Protein AF-A0A0F9GDY2-F1 (afdb_monomer_lite)

Sequence (91 aa):
DLAETLDRISDSIREIHRLEKRVETLTAPGRAAARWMGAMPAVMLIILRVIWPEGVALLFTDDVGRLILFIIVVLNVVGFLWIRKIVSIDI

Structure (mmCIF, N/CA/C/O backbone):
data_AF-A0A0F9GDY2-F1
#
_entry.id   AF-A0A0F9GDY2-F1
#
loop_
_atom_site.group_PDB
_atom_site.id
_atom_site.type_symbol
_atom_site.label_atom_id
_atom_site.label_alt_id
_atom_site.label_comp_id
_atom_site.label_asym_id
_atom_site.label_entity_id
_atom_site.label_seq_id
_atom_site.pdbx_PDB_ins_code
_atom_site.Cartn_x
_atom_site.Cartn_y
_atom_site.Cartn_z
_atom_site.occupancy
_atom_site.B_iso_or_equiv
_atom_site.auth_seq_id
_atom_site.auth_comp_id
_atom_site.auth_asym_id
_atom_site.auth_atom_id
_atom_site.pdbx_PDB_model_num
ATOM 1 N N . ASP A 1 1 ? -33.359 -1.952 40.851 1.00 68.88 1 ASP A N 1
ATOM 2 C CA . ASP A 1 1 ? -33.335 -2.638 39.545 1.00 68.88 1 ASP A CA 1
ATOM 3 C C . ASP A 1 1 ? -33.122 -1.769 38.322 1.00 68.88 1 ASP A C 1
ATOM 5 O O . ASP A 1 1 ? -32.063 -1.896 37.722 1.00 68.88 1 ASP A O 1
ATOM 9 N N . LEU A 1 2 ? -34.040 -0.881 37.923 1.00 76.88 2 LEU A N 1
ATOM 10 C CA . LEU A 1 2 ? -33.863 -0.124 36.666 1.00 76.88 2 LEU A CA 1
ATOM 11 C C . LEU A 1 2 ? -32.661 0.832 36.691 1.00 76.88 2 LE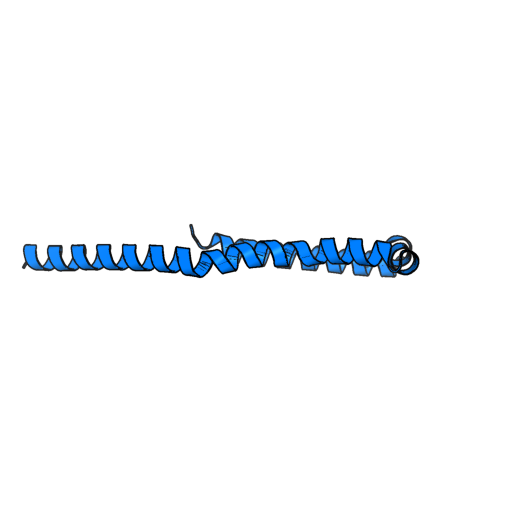U A C 1
ATOM 13 O O . LEU A 1 2 ? -31.907 0.880 35.725 1.00 76.88 2 LEU A O 1
ATOM 17 N N . ALA A 1 3 ? -32.453 1.539 37.806 1.00 80.75 3 ALA A N 1
ATOM 18 C CA . ALA A 1 3 ? -31.306 2.434 37.975 1.00 80.75 3 ALA A CA 1
ATOM 19 C C . ALA A 1 3 ? -29.967 1.677 37.909 1.00 80.75 3 ALA A C 1
ATOM 21 O O . ALA A 1 3 ? -29.039 2.114 37.243 1.00 80.75 3 ALA A O 1
ATOM 22 N N . GLU A 1 4 ? -29.902 0.495 38.522 1.00 83.81 4 GLU A N 1
ATOM 23 C CA . GLU A 1 4 ? -28.698 -0.341 38.528 1.00 83.81 4 GLU A CA 1
ATOM 24 C C . GLU A 1 4 ? -28.423 -0.967 37.152 1.00 83.81 4 GLU A C 1
ATOM 26 O O . GLU A 1 4 ? -27.278 -1.077 36.720 1.00 83.81 4 GLU A O 1
ATOM 31 N N . THR A 1 5 ? -29.479 -1.334 36.424 1.00 82.81 5 THR A N 1
ATOM 32 C CA . THR A 1 5 ? -29.358 -1.844 35.051 1.00 82.81 5 THR A CA 1
ATOM 33 C C . THR A 1 5 ? -28.907 -0.735 34.091 1.00 82.81 5 THR A C 1
ATOM 35 O O . THR A 1 5 ? -28.076 -0.978 33.218 1.00 82.81 5 THR A O 1
ATOM 38 N N . LEU A 1 6 ? -29.402 0.495 34.274 1.00 83.62 6 LEU A N 1
ATOM 39 C CA . LEU A 1 6 ? -29.004 1.666 33.487 1.00 83.62 6 LEU A CA 1
ATOM 40 C C . LEU A 1 6 ? -27.546 2.075 33.741 1.00 83.62 6 LEU A C 1
ATOM 42 O O . LEU A 1 6 ? -26.842 2.416 32.789 1.00 83.62 6 LEU A O 1
ATOM 46 N N . ASP A 1 7 ? -27.079 1.993 34.987 1.00 88.38 7 ASP A N 1
ATOM 47 C CA . ASP A 1 7 ? -25.671 2.228 35.327 1.00 88.38 7 ASP A CA 1
ATOM 48 C C . ASP A 1 7 ? -24.760 1.203 34.641 1.00 88.38 7 ASP A C 1
ATOM 50 O O . ASP A 1 7 ? -23.805 1.580 33.962 1.00 88.38 7 ASP A O 1
ATOM 54 N N . ARG A 1 8 ? -25.118 -0.089 34.678 1.00 86.69 8 ARG A N 1
ATOM 55 C CA . ARG A 1 8 ? -24.356 -1.149 33.988 1.00 86.69 8 ARG A CA 1
ATOM 56 C C . ARG A 1 8 ? -24.292 -0.954 32.470 1.00 86.69 8 ARG A C 1
ATOM 58 O O . ARG A 1 8 ? -23.253 -1.210 31.856 1.00 86.69 8 ARG A O 1
ATOM 65 N N . ILE A 1 9 ? -25.382 -0.497 31.850 1.00 86.44 9 ILE A N 1
ATOM 66 C CA 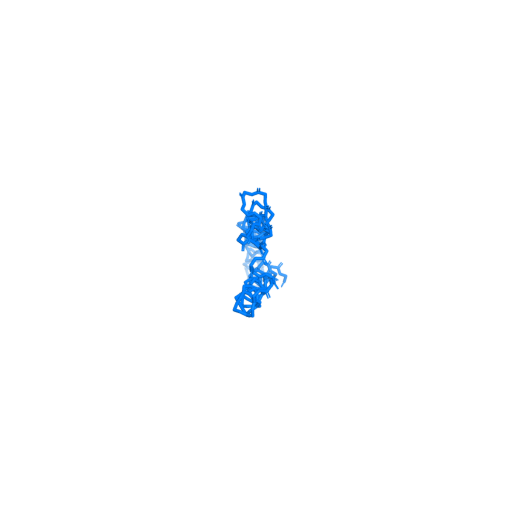. ILE A 1 9 ? -25.406 -0.168 30.416 1.00 86.44 9 ILE A CA 1
ATOM 67 C C . ILE A 1 9 ? -24.523 1.054 30.137 1.00 86.44 9 ILE A C 1
ATOM 69 O O . ILE A 1 9 ? -23.752 1.048 29.179 1.00 86.44 9 ILE A O 1
ATOM 73 N N . SER A 1 10 ? -24.583 2.078 30.988 1.00 87.31 10 SER A N 1
ATOM 74 C CA . SER A 1 10 ? -23.777 3.298 30.851 1.00 87.31 10 SER A CA 1
ATOM 75 C C . SER A 1 10 ? -22.276 3.028 30.986 1.00 87.31 10 SER A C 1
ATOM 77 O O . SER A 1 10 ? -21.468 3.653 30.294 1.00 87.31 10 SER A O 1
ATOM 79 N N . ASP A 1 11 ? -21.894 2.085 31.842 1.00 89.88 11 ASP A N 1
ATOM 80 C CA . ASP A 1 11 ? -20.509 1.635 31.982 1.00 89.88 11 ASP A CA 1
ATOM 81 C C . ASP A 1 11 ? -20.065 0.799 30.779 1.00 89.88 11 ASP A C 1
ATOM 83 O O . ASP A 1 11 ? -18.991 1.039 30.223 1.00 89.88 11 ASP A O 1
ATOM 87 N N . SER A 1 12 ? -20.932 -0.093 30.290 1.00 89.62 12 SER A N 1
ATOM 88 C CA . SER A 1 12 ? -20.666 -0.884 29.080 1.00 89.62 12 SER A CA 1
ATOM 89 C C . SER A 1 12 ? -20.474 0.002 27.843 1.00 89.62 12 SER A C 1
ATOM 91 O O . SER A 1 12 ? -19.552 -0.217 27.061 1.00 89.62 12 SER A O 1
ATOM 93 N N . ILE A 1 13 ? -21.288 1.051 27.677 1.00 86.56 13 ILE A N 1
ATOM 94 C CA . ILE A 1 13 ? -21.154 2.014 26.570 1.00 86.56 13 ILE A CA 1
ATOM 95 C C . ILE A 1 13 ? -19.813 2.755 26.646 1.00 86.56 13 ILE A C 1
ATOM 97 O O . ILE A 1 13 ? -19.135 2.915 25.629 1.00 86.56 13 ILE A O 1
ATOM 101 N N . ARG A 1 14 ? -19.391 3.179 27.846 1.00 91.00 14 ARG A N 1
ATOM 102 C CA . ARG A 1 14 ? 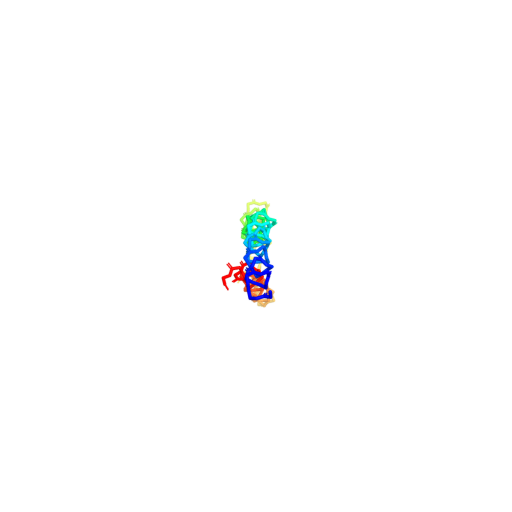-18.077 3.815 28.041 1.00 91.00 14 ARG A CA 1
ATOM 103 C C . ARG A 1 14 ? -16.928 2.867 27.713 1.00 91.00 14 ARG A C 1
ATOM 105 O O . ARG A 1 14 ? -15.918 3.303 27.160 1.00 91.00 14 ARG A O 1
ATOM 112 N N . GLU A 1 15 ? -17.076 1.585 28.028 1.00 89.12 15 GLU A N 1
ATOM 113 C CA . GLU A 1 15 ? -16.083 0.562 27.715 1.00 89.12 15 GLU A CA 1
ATOM 114 C C . GLU A 1 15 ? -15.980 0.290 26.207 1.00 89.12 15 GLU A C 1
ATOM 116 O O . GLU A 1 15 ? -14.865 0.239 25.684 1.00 89.12 15 GLU A O 1
ATOM 121 N N . ILE A 1 16 ? -17.108 0.242 25.489 1.00 86.69 16 ILE A N 1
ATOM 122 C CA . ILE A 1 16 ? -17.145 0.143 24.018 1.00 86.69 16 ILE A CA 1
ATOM 123 C C . ILE A 1 16 ? -16.432 1.340 23.377 1.00 86.69 16 ILE A C 1
ATOM 125 O O . ILE A 1 16 ? -15.517 1.148 22.579 1.00 86.69 16 ILE A O 1
ATOM 129 N N . HIS A 1 17 ? -16.742 2.566 23.807 1.00 85.62 17 HIS A N 1
ATOM 130 C CA . HIS A 1 17 ? -16.058 3.777 23.329 1.00 85.62 17 HIS A CA 1
ATOM 131 C C . HIS A 1 17 ? -14.540 3.743 23.575 1.00 85.62 17 HIS A C 1
ATOM 133 O O . HIS A 1 17 ? -13.743 4.262 22.789 1.00 85.62 17 HIS A O 1
ATOM 139 N N . ARG A 1 18 ? -14.111 3.152 24.697 1.00 85.62 18 ARG A N 1
ATOM 140 C CA . ARG A 1 18 ? -12.687 2.993 25.020 1.00 85.62 18 ARG A CA 1
ATOM 141 C C . ARG A 1 18 ? -12.022 1.954 24.116 1.00 85.62 18 ARG A C 1
ATOM 143 O O . ARG A 1 18 ? -10.854 2.129 23.772 1.00 85.62 18 ARG A O 1
ATOM 150 N N . LEU A 1 19 ? -12.736 0.890 23.746 1.00 82.50 19 LEU A N 1
ATOM 151 C CA . LEU A 1 19 ? -12.258 -0.133 22.816 1.00 82.50 19 LEU A CA 1
ATOM 152 C C . LEU A 1 19 ? -12.149 0.409 21.388 1.00 82.50 19 LEU A C 1
ATOM 154 O O . LEU A 1 19 ? -11.100 0.221 20.781 1.00 82.50 19 LEU A O 1
ATOM 158 N N . GLU A 1 20 ? -13.145 1.148 20.896 1.00 80.69 20 GLU A N 1
ATOM 159 C CA . GLU A 1 20 ? -13.118 1.785 19.567 1.00 80.69 20 GLU A CA 1
ATOM 160 C C . GLU A 1 20 ? -11.889 2.688 19.399 1.00 80.69 20 GLU A C 1
ATOM 162 O O . GLU A 1 20 ? -11.095 2.505 18.477 1.00 80.69 20 GLU A O 1
ATOM 167 N N . LYS A 1 21 ? -11.631 3.577 20.368 1.00 77.69 21 LYS A N 1
ATOM 168 C CA . LYS A 1 21 ? -10.430 4.436 20.363 1.00 77.69 21 LYS A CA 1
ATOM 169 C C . LYS A 1 21 ? -9.121 3.644 20.381 1.00 77.69 21 LYS A C 1
ATOM 171 O O . LYS A 1 21 ? -8.100 4.093 19.852 1.00 77.69 21 LYS A O 1
ATOM 176 N N . ARG A 1 22 ? -9.119 2.474 21.023 1.00 74.06 22 ARG A N 1
ATOM 177 C CA . ARG A 1 22 ? -7.944 1.599 21.110 1.00 74.06 22 ARG A CA 1
ATOM 178 C C . ARG A 1 22 ? -7.708 0.848 19.802 1.00 74.06 22 ARG A C 1
ATOM 180 O O . ARG A 1 22 ? -6.558 0.687 19.410 1.00 74.06 22 ARG A O 1
ATOM 187 N N . VAL A 1 23 ? -8.771 0.440 19.112 1.00 73.62 23 VAL A N 1
ATOM 188 C CA . VAL A 1 23 ? -8.698 -0.130 17.760 1.00 73.62 23 VAL A CA 1
ATOM 189 C C . VAL A 1 23 ? -8.168 0.915 16.783 1.00 73.62 23 VAL A C 1
ATOM 191 O O . VAL A 1 23 ? -7.185 0.645 16.101 1.00 73.62 23 VAL A O 1
ATOM 194 N N . GLU A 1 24 ? -8.704 2.136 16.806 1.00 69.81 24 GLU A N 1
ATOM 195 C CA . GLU A 1 24 ? -8.283 3.221 15.913 1.00 69.81 24 GLU A CA 1
ATOM 196 C C . GLU A 1 24 ? -6.779 3.540 16.037 1.00 69.81 24 GLU A C 1
ATOM 198 O O . GLU A 1 24 ? -6.070 3.694 15.037 1.00 69.81 24 GLU A O 1
ATOM 203 N N . THR A 1 25 ? -6.265 3.577 17.270 1.00 67.62 25 THR A N 1
ATOM 204 C CA . THR A 1 25 ? -4.839 3.821 17.542 1.00 67.62 25 THR A CA 1
ATOM 205 C C . THR A 1 25 ? -3.944 2.628 17.210 1.00 67.62 25 THR A C 1
ATOM 207 O O . THR A 1 25 ? -2.820 2.832 16.752 1.00 67.62 25 THR A O 1
ATOM 210 N N . LEU A 1 26 ? -4.418 1.390 17.386 1.00 65.56 26 LEU A N 1
ATOM 211 C CA . LEU A 1 26 ? -3.674 0.180 17.014 1.00 65.56 26 LEU A CA 1
ATOM 212 C C . LEU A 1 26 ? -3.631 -0.036 15.493 1.00 65.56 26 LEU A C 1
ATOM 214 O O . LEU A 1 26 ? -2.641 -0.558 14.980 1.00 65.56 26 LEU A O 1
ATOM 218 N N . THR A 1 27 ? -4.659 0.389 14.754 1.00 70.38 27 THR A N 1
ATOM 219 C CA . THR A 1 27 ? -4.700 0.274 13.289 1.00 70.38 27 THR A CA 1
ATOM 220 C C . THR A 1 27 ? -3.945 1.413 12.595 1.00 70.38 27 THR A C 1
ATOM 222 O O . THR A 1 27 ? -3.452 1.217 11.484 1.00 70.38 27 THR A O 1
ATOM 225 N N . ALA A 1 28 ? -3.777 2.584 13.224 1.00 62.19 28 ALA A N 1
ATOM 226 C CA . ALA A 1 28 ? -3.124 3.760 12.629 1.00 62.19 28 ALA A CA 1
ATOM 227 C C . ALA A 1 28 ? -1.696 3.519 12.063 1.00 62.19 28 ALA A C 1
ATOM 229 O O . ALA A 1 28 ? -1.448 3.924 10.920 1.00 62.19 28 ALA A O 1
ATOM 230 N N . PRO A 1 29 ? -0.767 2.815 12.750 1.00 62.03 29 PRO A N 1
ATOM 231 C CA . PRO A 1 29 ? 0.543 2.474 12.184 1.00 62.03 29 PRO A CA 1
ATOM 232 C C . PRO A 1 29 ? 0.428 1.518 10.990 1.00 62.03 29 PRO A C 1
ATOM 234 O O . PRO A 1 29 ? 1.109 1.690 9.977 1.00 62.03 29 PRO A O 1
ATOM 237 N N . GLY A 1 30 ? -0.483 0.543 11.083 1.00 66.12 30 GLY A N 1
ATOM 238 C CA . GLY A 1 30 ? -0.756 -0.425 10.023 1.00 66.12 30 GLY A CA 1
ATOM 239 C C . GLY A 1 30 ? -1.280 0.240 8.751 1.00 66.12 30 GLY A C 1
ATOM 240 O O . GLY A 1 30 ? -0.833 -0.096 7.657 1.00 66.12 30 GLY A O 1
ATOM 241 N N . ARG A 1 31 ? -2.149 1.253 8.876 1.00 70.88 31 ARG A N 1
ATOM 242 C CA . ARG A 1 31 ? -2.677 2.028 7.738 1.00 70.88 31 ARG A CA 1
ATOM 243 C C . ARG A 1 31 ? -1.577 2.791 6.991 1.00 70.88 31 ARG A C 1
ATOM 245 O O . ARG A 1 31 ? -1.563 2.806 5.759 1.00 70.88 31 ARG A O 1
ATOM 252 N N . ALA A 1 32 ? -0.641 3.405 7.716 1.00 69.00 32 ALA A N 1
ATOM 253 C CA . ALA A 1 32 ? 0.487 4.117 7.114 1.00 69.00 32 ALA A CA 1
ATOM 254 C C . ALA A 1 32 ? 1.483 3.153 6.447 1.00 69.00 32 ALA A C 1
ATOM 256 O O . ALA A 1 32 ? 1.892 3.385 5.307 1.00 69.00 32 ALA A O 1
ATOM 257 N N . ALA A 1 33 ? 1.823 2.047 7.117 1.00 71.81 33 ALA A N 1
ATOM 258 C CA . ALA A 1 33 ? 2.698 1.013 6.569 1.00 71.81 33 ALA A CA 1
ATOM 259 C C . ALA A 1 33 ? 2.103 0.371 5.306 1.00 71.81 33 ALA A C 1
ATOM 261 O O . ALA A 1 33 ? 2.802 0.193 4.312 1.00 71.81 33 ALA A O 1
ATOM 262 N N . AL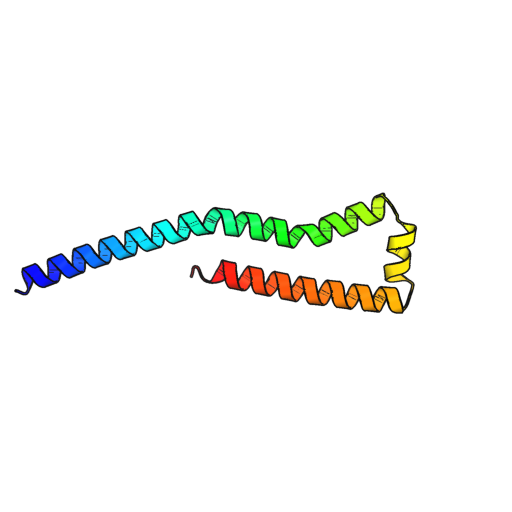A A 1 34 ? 0.796 0.112 5.298 1.00 71.44 34 ALA A N 1
ATOM 263 C CA . ALA A 1 34 ? 0.083 -0.448 4.159 1.00 71.44 34 ALA A CA 1
ATOM 264 C C . ALA A 1 34 ? 0.127 0.457 2.913 1.00 71.44 34 ALA A C 1
ATOM 266 O O . ALA A 1 34 ? 0.279 -0.034 1.792 1.00 71.44 34 ALA A O 1
ATOM 267 N N . ARG A 1 35 ? 0.065 1.784 3.097 1.00 73.81 35 ARG A N 1
ATOM 268 C CA . ARG A 1 35 ? 0.233 2.756 2.004 1.00 73.81 35 ARG A CA 1
ATOM 269 C C . ARG A 1 35 ? 1.639 2.698 1.404 1.00 73.81 35 ARG A C 1
ATOM 271 O O . ARG A 1 35 ? 1.773 2.678 0.184 1.00 73.81 35 ARG A O 1
ATOM 278 N N . TRP A 1 36 ? 2.670 2.635 2.246 1.00 75.69 36 TRP A N 1
ATOM 279 C CA . TRP A 1 36 ? 4.059 2.490 1.797 1.00 75.69 36 TRP A CA 1
ATOM 280 C C . TRP A 1 36 ? 4.310 1.149 1.104 1.00 75.69 36 TRP A C 1
ATOM 282 O O . TRP A 1 36 ? 4.954 1.103 0.058 1.00 75.69 36 TRP A O 1
ATOM 292 N N . MET A 1 37 ? 3.746 0.065 1.635 1.00 77.38 37 MET A N 1
ATOM 293 C CA . MET A 1 37 ? 3.876 -1.278 1.075 1.00 77.38 37 MET A CA 1
ATOM 294 C C . MET A 1 37 ? 3.200 -1.398 -0.300 1.00 77.38 37 MET A C 1
ATOM 296 O O . MET A 1 37 ? 3.747 -2.040 -1.191 1.00 77.38 37 MET A O 1
ATOM 300 N N . GLY A 1 38 ? 2.073 -0.709 -0.516 1.00 75.94 38 GLY A N 1
ATOM 301 C CA . GLY A 1 38 ? 1.440 -0.595 -1.835 1.00 75.94 38 GLY A CA 1
ATOM 302 C C . GLY A 1 38 ? 2.248 0.221 -2.854 1.00 75.94 38 GLY A C 1
ATOM 303 O O . GLY A 1 38 ? 2.112 -0.002 -4.052 1.00 75.94 38 GLY A O 1
ATOM 304 N N . ALA A 1 39 ? 3.113 1.136 -2.404 1.00 79.88 39 ALA A N 1
ATOM 305 C CA . ALA A 1 39 ? 3.950 1.968 -3.276 1.00 79.88 39 ALA A CA 1
ATOM 306 C C . ALA A 1 39 ? 5.295 1.313 -3.661 1.00 79.88 39 ALA A C 1
ATOM 308 O O . ALA A 1 39 ? 5.868 1.654 -4.697 1.00 79.88 39 ALA A O 1
ATOM 309 N N . MET A 1 40 ? 5.784 0.347 -2.872 1.00 84.06 40 MET A N 1
ATOM 310 C CA . MET A 1 40 ? 7.041 -0.388 -3.115 1.00 84.06 40 MET A CA 1
ATOM 311 C C . MET A 1 40 ? 7.230 -0.933 -4.546 1.00 84.06 40 MET A C 1
ATOM 313 O O . MET A 1 40 ? 8.312 -0.751 -5.102 1.00 84.06 40 MET A O 1
ATOM 317 N N . PRO A 1 41 ? 6.227 -1.560 -5.187 1.00 79.94 41 PRO A N 1
ATOM 318 C CA . PRO A 1 41 ? 6.354 -2.102 -6.541 1.00 79.94 41 PRO A CA 1
ATOM 319 C C . PRO A 1 41 ? 6.681 -1.024 -7.581 1.00 79.94 41 PRO A C 1
ATOM 321 O O . PRO A 1 41 ? 7.516 -1.236 -8.458 1.00 79.94 41 PRO A O 1
ATOM 324 N N . ALA A 1 42 ? 6.063 0.155 -7.457 1.00 83.19 42 ALA A N 1
ATOM 325 C CA . ALA A 1 42 ? 6.313 1.284 -8.349 1.00 83.19 42 ALA A CA 1
ATOM 326 C C . ALA A 1 42 ? 7.725 1.852 -8.147 1.00 83.19 42 ALA A C 1
ATOM 328 O O . ALA A 1 42 ? 8.432 2.117 -9.118 1.00 83.19 42 ALA A O 1
ATOM 329 N N . VAL A 1 43 ? 8.160 1.979 -6.889 1.00 87.44 43 VAL A N 1
ATOM 330 C CA . VAL A 1 43 ? 9.521 2.422 -6.549 1.00 87.44 43 VAL A CA 1
ATOM 331 C C . VAL A 1 43 ? 10.563 1.439 -7.084 1.00 87.44 43 VAL A C 1
ATOM 333 O O . VAL A 1 43 ? 11.530 1.857 -7.718 1.00 87.44 43 VAL A O 1
ATOM 336 N N . MET A 1 44 ? 10.340 0.137 -6.900 1.00 86.19 44 MET A N 1
ATOM 337 C CA . MET A 1 44 ? 11.220 -0.915 -7.408 1.00 86.19 44 MET A CA 1
ATOM 338 C C . MET A 1 44 ? 11.366 -0.839 -8.930 1.00 86.19 44 MET A C 1
ATOM 340 O O . MET A 1 44 ? 12.478 -0.928 -9.440 1.00 86.19 44 MET A O 1
ATOM 344 N N . LEU A 1 45 ? 10.269 -0.617 -9.658 1.00 84.81 45 LEU A N 1
ATOM 345 C CA . LEU A 1 45 ? 10.286 -0.502 -11.117 1.00 84.81 45 LEU A CA 1
ATOM 346 C C . LEU A 1 45 ? 11.107 0.710 -11.588 1.00 84.81 45 LEU A C 1
ATOM 348 O O . LEU A 1 45 ? 11.876 0.602 -12.543 1.00 84.81 45 LEU A O 1
ATOM 352 N N . ILE A 1 46 ? 10.998 1.845 -10.891 1.00 86.75 46 ILE A N 1
ATOM 353 C CA . ILE A 1 46 ? 11.809 3.041 -11.168 1.00 86.75 46 ILE A CA 1
ATOM 354 C C . ILE A 1 46 ? 13.294 2.754 -10.923 1.00 86.75 46 ILE A C 1
ATOM 356 O O . ILE A 1 46 ? 14.125 3.088 -11.765 1.00 86.75 46 ILE A O 1
ATOM 360 N N . ILE A 1 47 ? 13.629 2.101 -9.807 1.00 91.00 47 ILE A N 1
ATOM 361 C CA . ILE A 1 47 ? 15.012 1.729 -9.479 1.00 91.00 47 ILE A CA 1
ATOM 362 C C . ILE A 1 47 ? 15.579 0.778 -10.539 1.00 91.00 47 ILE A C 1
ATOM 364 O O . ILE A 1 47 ? 16.668 1.020 -11.059 1.00 91.00 47 ILE A O 1
ATOM 368 N N . LEU A 1 48 ? 14.829 -0.263 -10.915 1.00 87.12 48 LEU A N 1
ATOM 369 C CA . LEU A 1 48 ? 15.252 -1.228 -11.932 1.00 87.12 48 LEU A CA 1
ATOM 370 C C . LEU A 1 48 ? 15.500 -0.557 -13.284 1.00 87.12 48 LEU A C 1
ATOM 372 O O . LEU A 1 48 ? 16.442 -0.921 -13.981 1.00 87.12 48 LEU A O 1
ATOM 376 N N . ARG A 1 49 ? 14.706 0.462 -13.635 1.00 86.50 49 ARG A N 1
ATOM 377 C CA . ARG A 1 49 ? 14.898 1.232 -14.869 1.00 86.50 49 ARG A CA 1
ATOM 378 C C . ARG A 1 49 ? 16.216 2.012 -14.876 1.00 86.50 49 ARG A C 1
ATOM 380 O O . ARG A 1 49 ? 16.790 2.187 -15.946 1.00 86.50 49 ARG A O 1
ATOM 387 N N . VAL A 1 50 ? 16.683 2.484 -13.719 1.00 90.88 50 VAL A N 1
ATOM 388 C CA . VAL A 1 50 ? 17.956 3.217 -13.593 1.00 90.88 50 VAL A CA 1
ATOM 389 C C . VAL A 1 50 ? 19.149 2.261 -13.568 1.00 90.88 50 VAL A C 1
ATOM 391 O O . VAL A 1 50 ? 20.163 2.544 -14.197 1.00 90.88 50 VAL A O 1
ATOM 394 N N . ILE A 1 51 ? 19.032 1.134 -12.862 1.00 90.25 51 ILE A N 1
ATOM 395 C CA . ILE A 1 51 ? 20.133 0.173 -12.696 1.00 90.25 51 ILE A CA 1
ATOM 396 C C . ILE A 1 51 ? 20.313 -0.699 -13.943 1.00 90.25 51 ILE A C 1
ATOM 398 O O . ILE A 1 51 ? 21.444 -0.952 -14.352 1.00 90.25 51 ILE A O 1
ATOM 402 N N . TRP A 1 52 ? 19.219 -1.170 -14.550 1.00 87.06 52 TRP A N 1
ATOM 403 C CA . TRP A 1 52 ? 19.268 -2.106 -15.672 1.00 87.06 52 TRP A CA 1
ATOM 404 C C . TRP A 1 52 ? 18.188 -1.818 -16.730 1.00 87.06 52 TRP A C 1
ATOM 406 O O . TRP A 1 52 ? 17.198 -2.548 -16.854 1.00 87.06 52 TRP A O 1
ATOM 416 N N . PRO A 1 53 ? 18.368 -0.749 -17.526 1.00 82.75 53 PRO A N 1
ATOM 417 C CA . PRO A 1 53 ? 17.368 -0.304 -18.495 1.00 82.75 53 PRO A CA 1
ATOM 418 C C . PRO A 1 53 ? 17.079 -1.340 -19.588 1.00 82.75 53 PRO A C 1
ATOM 420 O O . PRO A 1 53 ? 15.943 -1.426 -20.043 1.00 82.75 53 PRO A O 1
ATOM 423 N N . GLU A 1 54 ? 18.065 -2.151 -19.983 1.00 83.31 54 GLU A N 1
ATOM 424 C CA . GLU A 1 54 ? 17.898 -3.186 -21.013 1.00 83.31 54 GLU A CA 1
ATOM 425 C C . GLU A 1 54 ? 16.972 -4.322 -20.557 1.00 83.31 54 GLU A C 1
ATOM 427 O O . GLU A 1 54 ? 16.069 -4.715 -21.295 1.00 83.31 54 GLU A O 1
ATOM 432 N N . GLY A 1 55 ? 17.129 -4.800 -19.316 1.00 79.56 55 GLY A N 1
ATOM 433 C CA . GLY A 1 55 ? 16.242 -5.816 -18.742 1.00 79.56 55 GLY A CA 1
ATOM 434 C C . GLY A 1 55 ? 14.809 -5.304 -18.571 1.00 79.56 55 GLY A C 1
ATOM 435 O O . GLY A 1 55 ? 13.848 -6.028 -18.829 1.00 79.56 55 GLY A O 1
ATOM 436 N N . VAL A 1 56 ? 14.653 -4.026 -18.207 1.00 80.94 56 VAL A N 1
ATOM 437 C CA . VAL A 1 56 ? 13.333 -3.385 -18.130 1.00 80.94 56 VAL A CA 1
ATOM 438 C C . VAL A 1 56 ? 12.723 -3.181 -19.512 1.00 80.94 56 VAL A C 1
ATOM 440 O O . VAL A 1 56 ? 11.525 -3.379 -19.668 1.00 80.94 56 VAL A O 1
ATOM 443 N N . ALA A 1 57 ? 13.510 -2.828 -20.528 1.00 79.38 57 ALA A N 1
ATOM 444 C CA . ALA A 1 57 ? 13.016 -2.697 -21.895 1.00 79.38 57 ALA A CA 1
ATOM 445 C C . ALA A 1 57 ? 12.473 -4.032 -22.428 1.00 79.38 57 ALA A C 1
ATOM 447 O O . ALA A 1 57 ? 11.399 -4.037 -23.029 1.00 79.38 57 ALA A O 1
ATOM 448 N N . LEU A 1 58 ? 13.147 -5.149 -22.120 1.00 82.38 58 LEU A N 1
ATOM 449 C CA . LEU A 1 58 ? 12.702 -6.498 -22.488 1.00 82.38 58 LEU A CA 1
ATOM 450 C C . LEU A 1 58 ? 11.315 -6.848 -21.930 1.00 82.38 58 LEU A C 1
ATOM 452 O O . LEU A 1 58 ? 10.544 -7.529 -22.602 1.00 82.38 58 LEU A O 1
ATOM 456 N N . LEU A 1 59 ? 10.970 -6.349 -20.734 1.00 79.31 59 LEU A N 1
ATOM 457 C CA . LEU A 1 59 ? 9.630 -6.528 -20.162 1.00 79.31 59 LEU A CA 1
ATOM 458 C C . LEU A 1 59 ? 8.538 -5.908 -21.047 1.00 79.31 59 LEU A C 1
ATOM 460 O O . LEU A 1 59 ? 7.422 -6.414 -21.066 1.00 79.31 59 LEU A O 1
ATOM 464 N N . PHE A 1 60 ? 8.835 -4.833 -21.782 1.00 78.31 60 PHE A N 1
ATOM 465 C CA . PHE A 1 60 ? 7.851 -4.146 -22.623 1.00 78.31 60 PHE A CA 1
ATOM 466 C C . PHE A 1 60 ? 7.878 -4.598 -24.088 1.00 78.31 60 PHE A C 1
ATOM 468 O O . PHE A 1 60 ? 6.833 -4.586 -24.744 1.00 78.31 60 PHE A O 1
ATOM 475 N N . THR A 1 61 ? 9.039 -4.985 -24.620 1.00 82.38 61 THR A N 1
ATOM 476 C CA . THR A 1 61 ? 9.180 -5.376 -26.030 1.00 82.38 61 THR A CA 1
ATOM 477 C C . THR A 1 61 ? 8.784 -6.826 -26.288 1.00 82.38 61 THR A C 1
ATOM 479 O O . THR A 1 61 ? 8.063 -7.083 -27.255 1.00 82.38 61 THR A O 1
ATOM 482 N N . ASP A 1 62 ? 9.183 -7.758 -25.424 1.00 88.25 62 ASP A N 1
ATOM 483 C CA . ASP A 1 62 ? 8.934 -9.187 -25.622 1.00 88.25 62 ASP A CA 1
ATOM 484 C C . ASP A 1 62 ? 7.497 -9.601 -25.247 1.00 88.25 62 ASP A C 1
ATOM 486 O O . ASP A 1 62 ? 6.894 -9.059 -24.314 1.00 88.25 62 ASP A O 1
ATOM 490 N N . ASP A 1 63 ? 6.931 -10.575 -25.968 1.00 85.94 63 ASP A N 1
ATOM 491 C CA . ASP A 1 63 ? 5.571 -11.072 -25.705 1.00 85.94 63 ASP A CA 1
ATOM 492 C C . ASP A 1 63 ? 5.477 -11.782 -24.341 1.00 85.94 63 ASP A C 1
ATOM 494 O O . ASP A 1 63 ? 4.469 -11.646 -23.639 1.00 85.94 63 ASP A O 1
ATOM 498 N N . VAL A 1 64 ? 6.544 -12.471 -23.909 1.00 86.81 64 VAL A N 1
ATOM 499 C CA . VAL A 1 64 ? 6.619 -13.082 -22.571 1.00 86.81 64 VAL A CA 1
ATOM 500 C C . VAL A 1 64 ? 6.761 -11.998 -21.503 1.00 86.81 64 VAL A C 1
ATOM 502 O O . VAL A 1 64 ? 6.110 -12.067 -20.458 1.00 86.81 64 VAL A O 1
ATOM 505 N N . GLY A 1 65 ? 7.546 -10.956 -21.785 1.00 84.06 65 GLY A N 1
ATOM 506 C CA . GLY A 1 65 ? 7.685 -9.782 -20.922 1.00 84.06 65 GLY A CA 1
ATOM 507 C C . GLY A 1 65 ? 6.343 -9.105 -20.634 1.00 84.06 65 GLY A C 1
ATOM 508 O O . GLY A 1 65 ? 6.004 -8.865 -19.471 1.00 84.06 65 GLY A O 1
ATOM 509 N N . ARG A 1 66 ? 5.527 -8.889 -21.675 1.00 86.62 66 ARG A N 1
ATOM 510 C CA . ARG A 1 66 ? 4.183 -8.302 -21.546 1.00 86.62 66 ARG A CA 1
ATOM 511 C C . ARG A 1 66 ? 3.233 -9.169 -20.721 1.00 86.62 66 ARG A C 1
ATOM 513 O O . ARG A 1 66 ? 2.476 -8.624 -19.916 1.00 86.62 66 ARG A O 1
ATOM 520 N N . LEU A 1 67 ? 3.290 -10.495 -20.865 1.00 89.62 67 LEU A N 1
ATOM 521 C CA . LEU A 1 67 ? 2.495 -11.414 -20.043 1.00 89.62 67 LEU A CA 1
ATOM 522 C C . LEU A 1 67 ? 2.886 -11.331 -18.560 1.00 89.62 67 LEU A C 1
ATOM 524 O O . LEU A 1 67 ? 2.017 -11.242 -17.692 1.00 89.62 67 LEU A O 1
A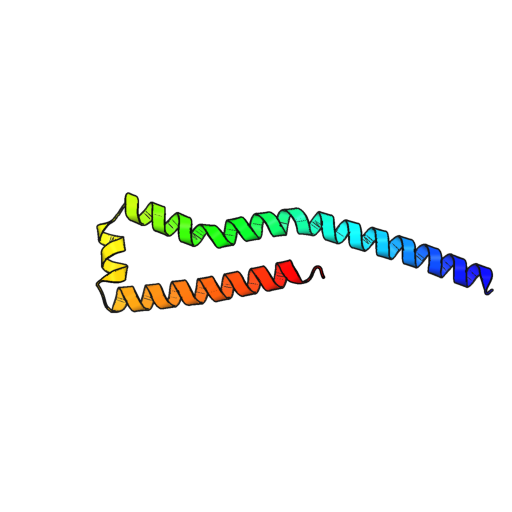TOM 528 N N . ILE A 1 68 ? 4.187 -11.315 -18.263 1.00 86.69 68 ILE A N 1
ATOM 529 C CA . ILE A 1 68 ? 4.696 -11.186 -16.892 1.00 86.69 68 ILE A CA 1
ATOM 530 C C . ILE A 1 68 ? 4.287 -9.835 -16.296 1.00 86.69 68 ILE A C 1
ATOM 532 O O . ILE A 1 68 ? 3.790 -9.789 -15.171 1.00 86.69 68 ILE A O 1
ATOM 536 N N . LEU A 1 69 ? 4.420 -8.743 -17.056 1.00 86.25 69 LEU A N 1
ATOM 537 C CA . LEU A 1 69 ? 3.952 -7.419 -16.642 1.00 86.25 69 LEU A CA 1
ATOM 538 C C . LEU A 1 69 ? 2.457 -7.415 -16.328 1.00 86.25 69 LEU A C 1
ATOM 540 O O . LEU A 1 69 ? 2.051 -6.864 -15.306 1.00 86.25 69 LEU A O 1
ATOM 544 N N . PHE A 1 70 ? 1.642 -8.054 -17.167 1.00 89.00 70 PHE A N 1
ATOM 545 C CA . PHE A 1 70 ? 0.207 -8.164 -16.935 1.00 89.00 70 PHE A CA 1
ATOM 546 C C . PHE A 1 70 ? -0.097 -8.890 -15.618 1.00 89.00 70 PHE A C 1
ATOM 548 O O . PHE A 1 70 ? -0.866 -8.381 -14.802 1.00 89.00 70 PHE A O 1
ATOM 555 N N . ILE A 1 71 ? 0.559 -10.027 -15.359 1.00 91.00 71 ILE A N 1
ATOM 556 C CA . ILE A 1 71 ? 0.416 -10.774 -14.100 1.00 91.00 71 ILE A CA 1
ATOM 557 C C . ILE A 1 71 ? 0.830 -9.912 -12.903 1.00 91.00 71 ILE A C 1
ATOM 559 O O . ILE A 1 71 ? 0.110 -9.865 -11.905 1.00 91.00 71 ILE A O 1
ATOM 563 N N . ILE A 1 72 ? 1.957 -9.201 -13.006 1.00 87.12 72 ILE A N 1
ATOM 564 C CA . ILE A 1 72 ? 2.445 -8.304 -11.952 1.00 87.12 72 ILE A CA 1
ATOM 565 C C . ILE A 1 72 ? 1.409 -7.223 -11.657 1.00 87.12 72 ILE A C 1
ATOM 567 O O . ILE A 1 72 ? 1.082 -7.014 -10.492 1.00 87.12 72 ILE A O 1
ATOM 571 N N . VAL A 1 73 ? 0.865 -6.564 -12.683 1.00 87.69 73 VAL A N 1
ATOM 572 C CA . VAL A 1 73 ? -0.148 -5.511 -12.522 1.00 87.69 73 VAL A CA 1
ATOM 573 C C . VAL A 1 73 ? -1.412 -6.067 -11.872 1.00 87.69 73 VAL A C 1
ATOM 575 O O . VAL A 1 73 ? -1.904 -5.476 -10.913 1.00 87.69 73 VAL A O 1
ATOM 578 N N . VAL A 1 74 ? -1.912 -7.217 -12.331 1.00 92.56 74 VAL A N 1
ATOM 579 C CA . VAL A 1 74 ? -3.098 -7.861 -11.746 1.00 92.56 74 VAL A CA 1
ATOM 580 C C . VAL A 1 74 ? -2.863 -8.196 -10.276 1.00 92.56 74 VAL A C 1
ATOM 582 O O . VAL A 1 74 ? -3.675 -7.828 -9.428 1.00 92.56 74 VAL A O 1
ATOM 585 N N . LEU A 1 75 ? -1.737 -8.831 -9.948 1.00 88.50 75 LEU A N 1
ATOM 586 C CA . LEU A 1 75 ? -1.389 -9.170 -8.569 1.00 88.50 75 LEU A CA 1
ATOM 587 C C . LEU A 1 75 ? -1.249 -7.914 -7.702 1.00 88.50 75 LEU A C 1
ATOM 589 O O . LEU A 1 75 ? -1.682 -7.905 -6.550 1.00 88.50 75 LEU A O 1
ATOM 593 N N . ASN A 1 76 ? -0.697 -6.836 -8.264 1.00 86.06 76 ASN A N 1
ATOM 594 C CA . ASN A 1 76 ? -0.570 -5.557 -7.581 1.00 86.06 76 ASN A CA 1
ATOM 595 C C . ASN A 1 76 ? -1.926 -4.949 -7.244 1.00 86.06 76 ASN A C 1
ATOM 597 O O . ASN A 1 76 ? -2.158 -4.546 -6.109 1.00 86.06 76 ASN A O 1
ATOM 601 N N . VAL A 1 77 ? -2.833 -4.924 -8.221 1.00 86.56 77 VAL A N 1
ATOM 602 C CA . VAL A 1 77 ? -4.190 -4.407 -8.051 1.00 86.56 77 VAL A CA 1
ATOM 603 C C . VAL A 1 77 ? -4.951 -5.248 -7.033 1.00 86.56 77 VAL A C 1
ATOM 605 O O . VAL A 1 77 ? -5.570 -4.687 -6.135 1.00 86.56 77 VAL A O 1
ATOM 608 N N . VAL A 1 78 ? -4.868 -6.579 -7.108 1.00 88.69 78 VAL A N 1
ATOM 609 C CA . VAL A 1 78 ? -5.502 -7.474 -6.127 1.00 88.69 78 VAL A CA 1
ATOM 610 C C . VAL A 1 78 ? -4.941 -7.228 -4.727 1.00 88.69 78 VAL A C 1
ATOM 612 O O . VAL A 1 78 ? -5.715 -7.049 -3.787 1.00 88.69 78 VAL A O 1
ATOM 615 N N . GLY A 1 79 ? -3.616 -7.143 -4.587 1.00 82.50 79 GLY A N 1
ATOM 616 C CA . GLY A 1 79 ? -2.956 -6.832 -3.320 1.00 82.50 79 GLY A CA 1
ATOM 617 C C . GLY A 1 79 ? -3.363 -5.465 -2.772 1.00 82.50 79 GLY A C 1
ATOM 618 O O . GLY A 1 79 ? -3.692 -5.343 -1.595 1.00 82.50 79 GLY A O 1
ATOM 619 N N . PHE A 1 80 ? -3.433 -4.447 -3.628 1.00 80.38 80 PHE A N 1
ATOM 620 C CA . PHE A 1 80 ? -3.880 -3.108 -3.258 1.00 80.38 80 PHE A CA 1
ATOM 621 C C . PHE A 1 80 ? -5.349 -3.089 -2.823 1.00 80.38 80 PHE A C 1
ATOM 623 O O . PHE A 1 80 ? -5.685 -2.454 -1.825 1.00 80.38 80 PHE A O 1
ATOM 630 N N . LEU A 1 81 ? -6.230 -3.809 -3.522 1.00 83.00 81 LEU A N 1
ATOM 631 C CA . LEU A 1 81 ? -7.640 -3.940 -3.151 1.00 83.00 81 LEU A CA 1
ATOM 632 C C . LEU A 1 81 ? -7.812 -4.687 -1.825 1.00 83.00 81 LEU A C 1
ATOM 634 O O . LEU A 1 81 ? -8.627 -4.275 -1.003 1.00 83.00 81 LEU A O 1
ATOM 638 N N . TRP A 1 82 ? -7.033 -5.743 -1.586 1.00 81.38 82 TRP A N 1
ATOM 639 C CA . TRP A 1 82 ? -7.012 -6.460 -0.308 1.00 81.38 82 TRP A CA 1
ATOM 640 C C . TRP A 1 82 ? -6.538 -5.567 0.832 1.00 81.38 82 TRP A C 1
ATOM 642 O O . TRP A 1 82 ? -7.215 -5.474 1.853 1.00 81.38 82 TRP A O 1
ATOM 652 N N . ILE A 1 83 ? -5.431 -4.850 0.635 1.00 76.88 83 ILE A N 1
ATOM 653 C CA . ILE A 1 83 ? -4.922 -3.868 1.593 1.00 76.88 83 ILE A CA 1
ATOM 654 C C . ILE A 1 83 ? -5.985 -2.807 1.878 1.00 76.88 83 ILE A C 1
A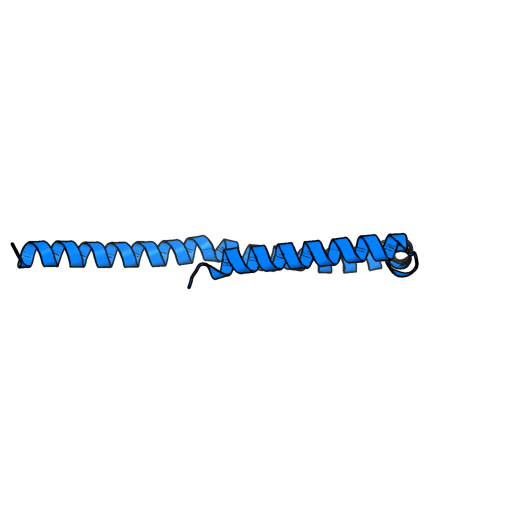TOM 656 O O . ILE A 1 83 ? -6.270 -2.517 3.037 1.00 76.88 83 ILE A O 1
ATOM 660 N N . ARG A 1 84 ? -6.607 -2.252 0.832 1.00 73.56 84 ARG A N 1
ATOM 661 C CA . ARG A 1 84 ? -7.658 -1.244 0.972 1.00 73.56 84 ARG A CA 1
ATOM 662 C C . ARG A 1 84 ? -8.847 -1.791 1.748 1.00 73.56 84 ARG A C 1
ATOM 664 O O . ARG A 1 84 ? -9.355 -1.072 2.593 1.00 73.56 84 ARG A O 1
ATOM 671 N N . LYS A 1 85 ? -9.252 -3.041 1.508 1.00 72.88 85 LYS A N 1
ATOM 672 C CA . LYS A 1 85 ? -10.340 -3.702 2.236 1.00 72.88 85 LYS A CA 1
ATOM 673 C C . LYS A 1 85 ? -9.995 -3.919 3.708 1.00 72.88 85 LYS A C 1
ATOM 675 O O . LYS A 1 85 ? -10.832 -3.655 4.555 1.00 72.88 85 LYS A O 1
ATOM 680 N N . ILE A 1 86 ? -8.771 -4.344 4.019 1.00 74.06 86 ILE A N 1
ATOM 681 C CA . ILE A 1 86 ? -8.299 -4.512 5.403 1.00 74.06 86 ILE A CA 1
ATOM 682 C C . ILE A 1 86 ? -8.256 -3.160 6.127 1.00 74.06 86 ILE A C 1
ATOM 684 O O . ILE A 1 86 ? -8.685 -3.051 7.268 1.00 74.06 86 ILE A O 1
ATOM 688 N N . VAL A 1 87 ? -7.773 -2.117 5.450 1.00 66.31 87 VAL A N 1
ATOM 689 C CA . VAL A 1 87 ? -7.651 -0.759 5.999 1.00 66.31 87 VAL A CA 1
ATOM 690 C C . VAL A 1 87 ? -9.001 -0.037 6.100 1.00 66.31 87 VAL A C 1
ATOM 692 O O . VAL A 1 87 ? -9.167 0.798 6.984 1.00 66.31 87 VAL A O 1
ATOM 695 N N . SER A 1 88 ? -9.959 -0.328 5.214 1.00 61.62 88 SER A N 1
ATOM 696 C CA . SER A 1 88 ? -11.283 0.306 5.202 1.00 61.62 88 SER A CA 1
ATOM 697 C C . SER A 1 88 ? -12.308 -0.367 6.111 1.00 61.62 88 SER A C 1
ATOM 699 O O . SER A 1 88 ? -13.433 0.111 6.155 1.00 61.62 88 SER A O 1
ATOM 701 N N . ILE A 1 89 ? -11.966 -1.469 6.789 1.00 56.19 89 ILE A N 1
ATOM 702 C CA . ILE A 1 89 ? -12.851 -2.133 7.770 1.00 56.19 89 ILE A CA 1
ATOM 703 C C . ILE A 1 89 ? -13.068 -1.274 9.036 1.00 56.19 89 ILE A C 1
ATOM 705 O O . ILE A 1 89 ? -13.884 -1.618 9.877 1.00 56.19 89 ILE A O 1
ATOM 709 N N . ASP A 1 90 ? -12.408 -0.122 9.142 1.00 49.00 90 ASP A N 1
ATOM 710 C CA . ASP A 1 90 ? -12.542 0.831 10.252 1.00 49.00 90 ASP A CA 1
ATOM 711 C C . ASP A 1 90 ? -13.541 1.976 9.926 1.00 49.00 90 ASP A C 1
ATOM 713 O O . ASP A 1 90 ? -13.224 3.153 10.117 1.00 49.00 90 ASP A O 1
ATOM 717 N N . ILE A 1 91 ? -14.716 1.636 9.364 1.00 43.66 91 ILE A N 1
ATOM 718 C CA . ILE A 1 91 ? -15.919 2.499 9.278 1.00 43.66 91 ILE A CA 1
ATOM 719 C C . ILE A 1 91 ? -17.154 1.676 9.640 1.00 43.66 91 ILE A C 1
ATOM 721 O O . ILE A 1 91 ? -17.333 0.603 9.018 1.00 43.66 91 ILE A O 1
#

Radius of gyration: 23.46 Å; chains: 1; bounding box: 54×18×66 Å

Organism: NCBI:txid412755

Secondary structure (DSSP, 8-state):
-HHHHHHHHHHHHHHHHHHHHHHHHHHHHHHHHHHHHHHHHHHHHHHHHHH-HHHHHHHHHSHHHHHHHHHHHHHHHHHHHHHHHHHTT--

pLDDT: mean 80.16, std 9.46, range [43.66, 92.56]

Foldseek 3Di:
DVVVVVVVVVVVVVVVVVVLVVVCVVCVVVLVVLVVVLCVVVVVLVVCCVPPVPVSVCLVPPPVSVVVVVVVVVVSVVSNVVSCVVSVVSD